Protein AF-A0A8C6HWU0-F1 (afdb_monomer_lite)

pLDDT: mean 70.57, std 19.72, range [29.59, 90.75]

Structure (mmCIF, N/CA/C/O backbone):
data_AF-A0A8C6HWU0-F1
#
_entry.id   AF-A0A8C6HWU0-F1
#
loop_
_atom_site.group_PDB
_atom_site.id
_atom_site.type_symbol
_atom_site.label_atom_id
_atom_site.label_alt_id
_atom_site.label_comp_id
_atom_site.label_asym_id
_atom_site.label_entity_id
_atom_site.label_seq_id
_atom_site.pdbx_PDB_ins_code
_atom_site.Cartn_x
_atom_site.Cartn_y
_atom_site.Cartn_z
_atom_site.occupancy
_atom_site.B_iso_or_equiv
_atom_site.auth_seq_id
_atom_site.auth_comp_id
_atom_site.auth_asym_id
_atom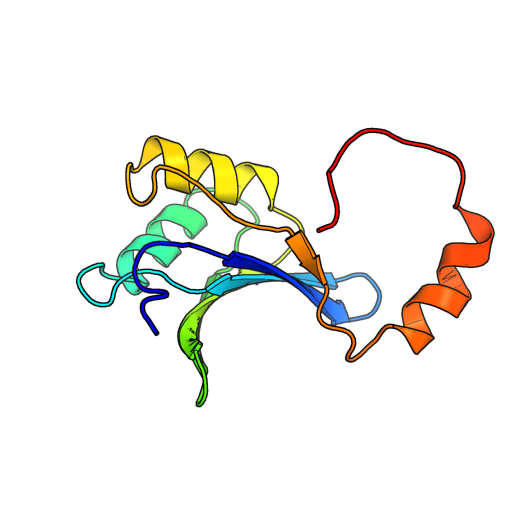_site.auth_atom_id
_atom_site.pdbx_PDB_model_num
ATOM 1 N N . GLN A 1 1 ? -7.727 -16.019 14.862 1.00 33.22 1 GLN A N 1
ATOM 2 C CA . GLN A 1 1 ? -7.131 -14.915 15.645 1.00 33.22 1 GLN A CA 1
ATOM 3 C C . GLN A 1 1 ? -7.256 -13.669 14.789 1.00 33.22 1 GLN A C 1
ATOM 5 O O . GLN A 1 1 ? -6.703 -13.653 13.700 1.00 33.22 1 GLN A O 1
ATOM 10 N N . GLY A 1 2 ? -8.126 -12.745 15.207 1.00 42.03 2 GLY A N 1
ATOM 11 C CA . GLY A 1 2 ? -8.647 -11.647 14.391 1.00 42.03 2 GLY A CA 1
ATOM 12 C C . GLY A 1 2 ? -7.586 -10.612 14.040 1.00 42.03 2 GLY A C 1
ATOM 13 O O . GLY A 1 2 ? -7.192 -9.807 14.874 1.00 42.03 2 GLY A O 1
ATOM 14 N N . THR A 1 3 ? -7.142 -10.653 12.790 1.00 47.81 3 THR A N 1
ATOM 15 C CA . THR A 1 3 ? -6.226 -9.692 12.164 1.00 47.81 3 THR A CA 1
ATOM 16 C C . THR A 1 3 ? -6.951 -8.914 11.064 1.00 47.81 3 THR A C 1
ATOM 18 O O . THR A 1 3 ? -6.375 -8.672 10.008 1.00 47.81 3 THR A O 1
ATOM 21 N N . GLU A 1 4 ? -8.244 -8.627 11.238 1.00 54.00 4 GLU A N 1
ATOM 22 C CA . GLU A 1 4 ? -9.101 -8.172 10.129 1.00 54.00 4 GLU A CA 1
ATOM 23 C C . GLU A 1 4 ? -9.088 -6.651 9.905 1.00 54.00 4 GLU A C 1
ATOM 25 O O . GLU A 1 4 ? -9.493 -6.206 8.837 1.00 54.00 4 GLU A O 1
ATOM 30 N N . ASP A 1 5 ? -8.514 -5.864 10.825 1.00 62.16 5 ASP A N 1
ATOM 31 C CA . ASP A 1 5 ? -8.602 -4.392 10.761 1.00 62.16 5 ASP A CA 1
ATOM 32 C C . ASP A 1 5 ? -7.267 -3.663 10.530 1.00 62.16 5 ASP A C 1
ATOM 34 O O . ASP A 1 5 ? -7.230 -2.433 10.408 1.00 62.16 5 ASP A O 1
ATOM 38 N N . TYR A 1 6 ? -6.149 -4.391 10.459 1.00 76.00 6 TYR A N 1
ATOM 39 C CA . TYR A 1 6 ? -4.826 -3.778 10.339 1.00 76.00 6 TYR A CA 1
ATOM 40 C C . TYR A 1 6 ? -4.273 -3.873 8.923 1.00 76.00 6 TYR A C 1
ATOM 42 O O . TYR A 1 6 ? -4.042 -4.955 8.383 1.00 76.00 6 TYR A O 1
ATOM 50 N N . ILE A 1 7 ? -3.984 -2.703 8.348 1.00 84.25 7 ILE A N 1
ATOM 51 C CA . ILE A 1 7 ? -3.279 -2.608 7.074 1.00 84.25 7 ILE A CA 1
ATOM 52 C C . ILE A 1 7 ? -1.779 -2.577 7.346 1.00 84.25 7 ILE A C 1
ATOM 54 O O . ILE A 1 7 ? -1.273 -1.704 8.059 1.00 84.25 7 ILE A O 1
ATOM 58 N N . HIS A 1 8 ? -1.068 -3.510 6.724 1.00 84.56 8 HIS A N 1
ATOM 59 C CA . HIS A 1 8 ? 0.385 -3.582 6.757 1.00 84.56 8 HIS A CA 1
ATOM 60 C C . HIS A 1 8 ? 0.973 -3.027 5.462 1.00 84.56 8 HIS A C 1
ATOM 62 O O . HIS A 1 8 ? 0.595 -3.452 4.367 1.00 84.56 8 HIS A O 1
ATOM 68 N N . ILE A 1 9 ? 1.936 -2.111 5.583 1.00 86.56 9 ILE A N 1
ATOM 69 C CA . ILE A 1 9 ? 2.710 -1.606 4.446 1.00 86.56 9 ILE A CA 1
ATOM 70 C C . ILE A 1 9 ? 4.080 -2.278 4.484 1.00 86.56 9 ILE A C 1
ATOM 72 O O . ILE A 1 9 ? 4.940 -1.929 5.284 1.00 86.56 9 ILE A O 1
ATOM 76 N N . ARG A 1 10 ? 4.307 -3.244 3.599 1.00 84.94 10 ARG A N 1
ATOM 77 C CA . ARG A 1 10 ? 5.610 -3.901 3.470 1.00 84.94 10 ARG A CA 1
ATOM 78 C C . ARG A 1 10 ? 6.445 -3.234 2.398 1.00 84.94 10 ARG A C 1
ATOM 80 O O . ARG A 1 10 ? 5.924 -2.889 1.336 1.00 84.94 10 ARG A O 1
ATOM 87 N N . ILE A 1 11 ? 7.736 -3.110 2.659 1.00 86.12 11 ILE A N 1
ATOM 88 C CA . ILE A 1 11 ? 8.715 -2.629 1.689 1.00 86.12 11 ILE A CA 1
ATOM 89 C C . ILE A 1 11 ? 9.528 -3.842 1.231 1.00 86.12 11 ILE A C 1
ATOM 91 O O . ILE A 1 11 ? 9.902 -4.709 2.018 1.00 86.12 11 ILE A O 1
ATOM 95 N N . GLN A 1 12 ? 9.708 -3.969 -0.077 1.00 83.94 12 GLN A N 1
ATOM 96 C CA . GLN A 1 12 ? 10.419 -5.076 -0.704 1.00 83.94 12 GLN A CA 1
ATOM 97 C C . GLN A 1 12 ? 11.377 -4.523 -1.746 1.00 83.94 12 GLN A C 1
ATOM 99 O O . GLN A 1 12 ? 11.016 -3.657 -2.533 1.00 83.94 12 GLN A O 1
ATOM 104 N N . GLN A 1 13 ? 12.595 -5.041 -1.811 1.00 82.69 13 GLN A N 1
ATOM 105 C CA . GLN A 1 13 ? 13.516 -4.699 -2.891 1.00 82.69 13 GLN A CA 1
ATOM 106 C C . GLN A 1 13 ? 13.223 -5.600 -4.097 1.00 82.69 13 GLN A C 1
ATOM 108 O O . GLN A 1 13 ? 13.311 -6.823 -3.983 1.00 82.69 13 GLN A O 1
ATOM 113 N N . ARG A 1 14 ? 12.842 -5.003 -5.232 1.00 82.62 14 ARG A N 1
ATOM 114 C CA . ARG A 1 14 ? 12.576 -5.710 -6.495 1.00 82.62 14 ARG A CA 1
ATOM 115 C C . ARG A 1 14 ? 13.872 -6.066 -7.201 1.00 82.62 14 ARG A C 1
ATOM 117 O O . ARG A 1 14 ? 14.082 -7.220 -7.536 1.00 82.62 14 ARG A O 1
ATOM 124 N N . ASP A 1 15 ? 14.712 -5.049 -7.370 1.00 82.00 15 ASP A N 1
ATOM 125 C CA . ASP A 1 15 ? 16.028 -5.080 -8.003 1.00 82.00 15 ASP A CA 1
ATOM 126 C C . ASP A 1 15 ? 16.924 -4.095 -7.240 1.00 82.00 15 ASP A C 1
ATOM 128 O O . ASP A 1 15 ? 16.403 -3.221 -6.552 1.00 82.00 15 ASP A O 1
ATOM 132 N N . GLY A 1 16 ? 18.253 -4.167 -7.364 1.00 79.19 16 GLY A N 1
ATOM 133 C CA . GLY A 1 16 ? 19.190 -3.435 -6.489 1.00 79.19 16 GLY A CA 1
ATOM 134 C C . GLY A 1 16 ? 18.816 -1.978 -6.143 1.00 79.19 16 GLY A C 1
ATOM 135 O O . GLY A 1 16 ? 18.931 -1.580 -4.988 1.00 79.19 16 GLY A O 1
ATOM 136 N N . ARG A 1 17 ? 18.299 -1.186 -7.096 1.00 79.94 17 ARG A N 1
ATOM 137 C CA . ARG A 1 17 ? 17.809 0.191 -6.846 1.00 79.94 17 ARG A CA 1
ATOM 138 C C . ARG A 1 17 ? 16.284 0.350 -6.857 1.00 79.94 17 ARG A C 1
ATOM 140 O O . ARG A 1 17 ? 15.794 1.435 -6.558 1.00 79.94 17 ARG A O 1
ATOM 147 N N . GLN A 1 18 ? 15.536 -0.675 -7.258 1.00 83.62 18 GLN A N 1
ATOM 148 C CA . GLN A 1 18 ? 14.082 -0.615 -7.378 1.00 83.62 18 GLN A CA 1
ATOM 149 C C . GLN A 1 18 ? 13.411 -1.246 -6.162 1.00 83.62 18 GLN A C 1
ATOM 151 O O . GLN A 1 18 ? 13.660 -2.399 -5.819 1.00 83.62 18 GLN A O 1
ATOM 156 N N . THR A 1 19 ? 12.482 -0.508 -5.570 1.00 85.50 19 THR A N 1
ATOM 157 C CA . THR A 1 19 ? 11.687 -0.951 -4.423 1.00 85.50 19 THR A CA 1
ATOM 158 C C . THR A 1 19 ? 10.239 -1.165 -4.854 1.00 85.50 19 THR A C 1
ATOM 160 O O . THR A 1 19 ? 9.729 -0.472 -5.735 1.00 85.50 19 THR A O 1
ATOM 163 N N . LEU A 1 20 ? 9.575 -2.132 -4.240 1.00 87.88 20 LEU A N 1
ATOM 164 C CA . LEU A 1 20 ? 8.148 -2.383 -4.305 1.00 87.88 20 LEU A CA 1
ATOM 165 C C . LEU A 1 20 ? 7.559 -2.183 -2.916 1.00 87.88 20 LEU A C 1
ATOM 167 O O . LEU A 1 20 ? 8.128 -2.611 -1.916 1.00 87.88 20 LEU A O 1
ATOM 171 N N . ILE A 1 21 ? 6.390 -1.569 -2.866 1.00 88.69 21 ILE A N 1
ATOM 172 C CA . ILE A 1 21 ? 5.583 -1.503 -1.656 1.00 88.69 21 ILE A CA 1
ATOM 173 C C . ILE A 1 21 ? 4.399 -2.435 -1.830 1.00 88.69 21 ILE A C 1
ATOM 175 O O . ILE A 1 21 ? 3.699 -2.354 -2.834 1.00 88.69 21 ILE A O 1
ATOM 179 N N . ALA A 1 22 ? 4.160 -3.292 -0.847 1.00 88.19 22 ALA A N 1
ATOM 180 C CA . ALA A 1 22 ? 3.020 -4.190 -0.802 1.00 88.19 22 ALA A CA 1
ATOM 181 C C . ALA A 1 22 ? 2.093 -3.792 0.351 1.00 88.19 22 ALA A C 1
ATOM 183 O O . ALA A 1 22 ? 2.490 -3.818 1.514 1.00 88.19 22 ALA A O 1
ATOM 184 N N . VAL A 1 23 ? 0.854 -3.438 0.022 1.00 88.75 23 VAL A N 1
ATOM 185 C CA . VAL A 1 23 ? -0.204 -3.130 0.986 1.00 88.75 23 VAL A CA 1
ATOM 186 C C . VAL A 1 23 ? -1.031 -4.390 1.209 1.00 88.75 23 VAL A C 1
ATOM 188 O O . VAL A 1 23 ? -1.684 -4.882 0.284 1.00 88.75 23 VAL A O 1
ATOM 191 N N . GLN A 1 24 ? -0.969 -4.915 2.428 1.00 87.81 24 GLN A N 1
ATOM 192 C CA . GLN A 1 24 ? -1.645 -6.135 2.869 1.00 87.81 24 GLN A CA 1
ATOM 193 C C . GLN A 1 24 ? -2.719 -5.801 3.905 1.00 87.81 24 GLN A C 1
ATOM 195 O O . GLN A 1 24 ? -2.596 -4.804 4.612 1.00 87.81 24 GLN A O 1
ATOM 200 N N . GLY A 1 25 ? -3.741 -6.650 4.023 1.00 83.69 25 GLY A N 1
ATOM 201 C CA . GLY A 1 25 ? -4.805 -6.465 5.020 1.00 83.69 25 GLY A CA 1
ATOM 202 C C . GLY A 1 25 ? -5.875 -5.449 4.613 1.00 83.69 25 GLY A C 1
ATOM 203 O O . GLY A 1 25 ? -6.565 -4.908 5.465 1.00 83.69 25 GLY A O 1
ATOM 204 N N . VAL A 1 26 ? -6.020 -5.163 3.314 1.00 85.75 26 VAL A N 1
ATOM 205 C CA . VAL A 1 26 ? -7.179 -4.405 2.818 1.00 85.75 26 VAL A CA 1
ATOM 206 C C . VAL A 1 26 ? -8.386 -5.338 2.819 1.00 85.75 26 VAL A C 1
ATOM 208 O O . VAL A 1 26 ? -8.327 -6.386 2.175 1.00 85.75 26 VAL A O 1
ATOM 211 N N . ALA A 1 27 ? -9.462 -4.954 3.511 1.00 83.81 27 ALA A N 1
ATOM 212 C CA . ALA A 1 27 ? -10.668 -5.771 3.605 1.00 83.81 27 ALA A CA 1
ATOM 213 C C . ALA A 1 27 ? -11.245 -6.109 2.219 1.00 83.81 27 ALA A C 1
ATOM 215 O O . ALA A 1 27 ? -11.227 -5.288 1.297 1.00 83.81 27 ALA A O 1
ATOM 216 N N . ASP A 1 28 ? -11.782 -7.322 2.084 1.00 82.50 28 ASP A N 1
ATOM 217 C CA . ASP A 1 28 ? -12.294 -7.849 0.812 1.00 82.50 28 ASP A CA 1
ATOM 218 C C . ASP A 1 28 ? -13.545 -7.105 0.306 1.00 82.50 28 ASP A C 1
ATOM 220 O O . ASP A 1 28 ? -13.868 -7.179 -0.876 1.00 82.50 28 ASP A O 1
ATOM 224 N N . SER A 1 29 ? -14.205 -6.322 1.167 1.00 85.00 29 SER A N 1
ATOM 225 C CA . SER A 1 29 ? -15.295 -5.412 0.793 1.00 85.00 29 SER A CA 1
ATOM 226 C C . SER A 1 29 ? -14.840 -4.229 -0.071 1.00 85.00 29 SER A C 1
ATOM 228 O O . SER A 1 29 ? -15.664 -3.621 -0.756 1.00 85.00 29 SER A O 1
ATOM 230 N N . TYR A 1 30 ? -13.545 -3.889 -0.064 1.00 84.44 30 TYR A N 1
ATOM 231 C CA . TYR A 1 30 ? -13.002 -2.799 -0.868 1.00 84.44 30 TYR A CA 1
ATOM 232 C C . TYR A 1 30 ? -12.515 -3.273 -2.240 1.00 84.44 30 TYR A C 1
ATOM 234 O O . TYR A 1 30 ? -11.736 -4.216 -2.377 1.00 84.44 30 TYR A O 1
ATOM 242 N N . ASP A 1 31 ? -12.869 -2.506 -3.272 1.00 86.94 31 ASP A N 1
ATOM 243 C CA . ASP A 1 31 ? -12.387 -2.716 -4.636 1.00 86.94 31 ASP A CA 1
ATOM 244 C C . ASP A 1 31 ? -10.898 -2.352 -4.777 1.00 86.94 31 ASP A C 1
ATOM 246 O O . ASP A 1 31 ? -10.524 -1.226 -5.139 1.00 86.94 31 ASP A O 1
ATOM 250 N N . LYS A 1 32 ? -10.020 -3.340 -4.595 1.00 86.06 32 LYS A N 1
ATOM 251 C CA . LYS A 1 32 ? -8.559 -3.183 -4.721 1.00 86.06 32 LYS A CA 1
ATOM 252 C C . LYS A 1 32 ? -8.136 -2.664 -6.109 1.00 86.06 32 LYS A C 1
ATOM 254 O O . LYS A 1 32 ? -7.180 -1.900 -6.245 1.00 86.06 32 LYS A O 1
ATOM 259 N N . LYS A 1 33 ? -8.907 -2.964 -7.163 1.00 86.62 33 LYS A N 1
ATOM 260 C CA . LYS A 1 33 ? -8.697 -2.403 -8.516 1.00 86.62 33 LYS A CA 1
ATOM 261 C C . LYS A 1 33 ? -8.943 -0.889 -8.578 1.00 86.62 33 LYS A C 1
ATOM 263 O O . LYS A 1 33 ? -8.222 -0.186 -9.290 1.00 86.62 33 LYS A O 1
ATOM 268 N N . LYS A 1 34 ? -9.946 -0.373 -7.856 1.00 87.38 34 LYS A N 1
ATOM 269 C CA . LYS A 1 34 ? -10.207 1.075 -7.758 1.00 87.38 34 LYS A CA 1
ATOM 270 C C . LYS A 1 34 ? -9.114 1.760 -6.939 1.00 87.38 34 LYS A C 1
ATOM 272 O O . LYS A 1 34 ? -8.663 2.833 -7.334 1.00 87.38 34 LYS A O 1
ATOM 277 N N . LEU A 1 35 ? -8.619 1.093 -5.895 1.00 86.88 35 LEU A N 1
ATOM 278 C CA . LEU A 1 35 ? -7.479 1.546 -5.096 1.00 86.88 35 LEU A CA 1
ATOM 279 C C . LEU A 1 35 ? -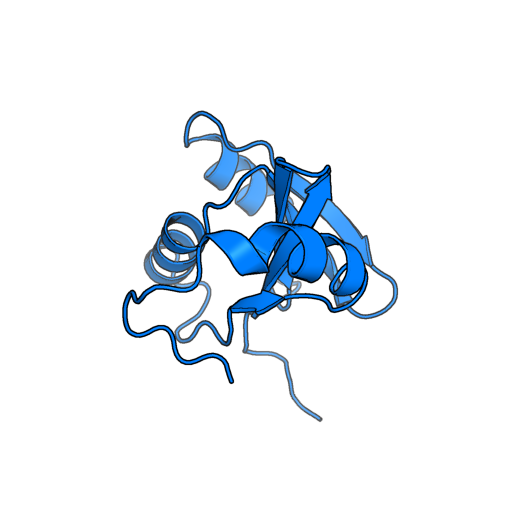6.228 1.763 -5.968 1.00 86.88 35 LEU A C 1
ATOM 281 O O . LEU A 1 35 ? -5.652 2.848 -5.982 1.00 86.88 35 LEU A O 1
ATOM 285 N N . VAL A 1 36 ? -5.864 0.775 -6.794 1.00 87.44 36 VAL A N 1
ATOM 286 C CA . VAL A 1 36 ? -4.737 0.890 -7.739 1.00 87.44 36 VAL A CA 1
ATOM 287 C C . VAL A 1 36 ? -4.942 2.027 -8.741 1.00 87.44 36 VAL A C 1
ATOM 289 O O . VAL A 1 36 ? -4.001 2.762 -9.039 1.00 87.44 36 VAL A O 1
ATOM 292 N N . LYS A 1 37 ? -6.164 2.212 -9.258 1.00 86.94 37 LYS A N 1
ATOM 293 C CA . LYS A 1 37 ? -6.476 3.343 -10.148 1.00 86.94 37 LYS A CA 1
ATOM 294 C C . LYS A 1 37 ? -6.309 4.690 -9.444 1.00 86.94 37 LYS A C 1
ATOM 296 O O . LYS A 1 37 ? -5.811 5.624 -10.066 1.00 86.94 37 LYS A O 1
ATOM 301 N N . ALA A 1 38 ? -6.689 4.789 -8.171 1.00 85.75 38 ALA A N 1
ATOM 302 C CA . ALA A 1 38 ? -6.490 5.996 -7.378 1.00 85.75 38 ALA A CA 1
ATOM 303 C C . ALA A 1 38 ? -4.996 6.284 -7.158 1.00 85.75 38 ALA A C 1
ATOM 305 O O . ALA A 1 38 ? -4.566 7.420 -7.344 1.00 85.75 38 ALA A O 1
ATOM 306 N N . PHE A 1 39 ? -4.184 5.256 -6.893 1.00 81.75 39 PHE A N 1
ATOM 307 C CA . PHE A 1 39 ? -2.730 5.410 -6.790 1.00 81.75 39 PHE A CA 1
ATOM 308 C C . PHE A 1 39 ? -2.067 5.818 -8.112 1.00 81.75 39 PHE A C 1
ATOM 310 O O . PHE A 1 39 ? -1.155 6.641 -8.100 1.00 81.75 39 PHE A O 1
ATOM 317 N N . ARG A 1 40 ? -2.564 5.327 -9.257 1.00 77.25 40 ARG A N 1
ATOM 318 C CA . ARG A 1 40 ? -2.074 5.721 -10.593 1.00 77.25 40 ARG A CA 1
ATOM 319 C C . ARG A 1 40 ? -2.325 7.193 -10.941 1.00 77.25 40 ARG A C 1
ATOM 321 O O . ARG A 1 40 ? -1.718 7.677 -11.891 1.00 77.25 40 ARG A O 1
ATOM 328 N N . LYS A 1 41 ? -3.188 7.911 -10.206 1.00 76.31 41 LYS A N 1
ATOM 329 C CA . LYS A 1 41 ? -3.372 9.363 -10.398 1.00 76.31 41 LYS A CA 1
ATOM 330 C C . LYS A 1 41 ? -2.135 10.168 -9.988 1.00 76.31 41 LYS A C 1
ATOM 332 O O . LYS A 1 41 ? -1.960 11.276 -10.482 1.00 76.31 41 LYS A O 1
ATOM 337 N N . LYS A 1 42 ? -1.274 9.631 -9.113 1.00 70.00 42 LYS A N 1
ATOM 338 C CA . LYS A 1 42 ? 0.020 10.247 -8.799 1.00 70.00 42 LYS A CA 1
ATOM 339 C C . LYS A 1 42 ? 1.052 9.807 -9.854 1.00 70.00 42 LYS A C 1
ATOM 341 O O . LYS A 1 42 ? 1.192 8.601 -10.084 1.00 70.00 42 LYS A O 1
ATOM 346 N N . PRO A 1 43 ? 1.771 10.739 -10.512 1.00 53.88 43 PRO A N 1
ATOM 347 C CA . PRO A 1 43 ? 2.788 10.378 -11.497 1.00 53.88 43 PRO A CA 1
ATOM 348 C C . PRO A 1 43 ? 3.879 9.508 -10.849 1.00 53.88 43 PRO A C 1
ATOM 350 O O . PRO A 1 43 ? 4.185 9.664 -9.669 1.00 53.88 43 PRO A O 1
ATOM 353 N N . ALA A 1 44 ? 4.439 8.572 -11.624 1.00 61.44 44 ALA A N 1
ATOM 354 C CA . ALA A 1 44 ? 5.435 7.569 -11.210 1.00 61.44 44 ALA A CA 1
ATOM 355 C C . ALA A 1 44 ? 4.944 6.399 -10.325 1.00 61.44 44 ALA A C 1
ATOM 357 O O . ALA A 1 44 ? 5.760 5.593 -9.883 1.00 61.44 44 ALA A O 1
ATOM 358 N N . CYS A 1 45 ? 3.634 6.235 -10.114 1.00 71.81 45 CYS A N 1
ATOM 359 C CA . CYS A 1 45 ? 3.085 5.102 -9.360 1.00 71.81 45 CYS A CA 1
ATOM 360 C C . CYS A 1 45 ? 2.434 4.066 -10.292 1.00 71.81 45 CYS A C 1
ATOM 362 O O . CYS A 1 45 ? 1.256 4.165 -10.637 1.00 71.81 45 CYS A O 1
ATOM 364 N N . ASN A 1 46 ? 3.188 3.033 -10.678 1.00 82.81 46 ASN A N 1
ATOM 365 C CA . ASN A 1 46 ? 2.615 1.846 -11.315 1.00 82.81 46 ASN A CA 1
ATOM 366 C C . ASN A 1 46 ? 2.201 0.841 -10.241 1.00 82.81 46 ASN A C 1
ATOM 368 O O . ASN A 1 46 ? 3.035 0.410 -9.445 1.00 82.81 46 ASN A O 1
ATOM 372 N N . GLY A 1 47 ? 0.922 0.464 -10.237 1.00 87.25 47 GLY A N 1
ATOM 373 C CA . GLY A 1 47 ? 0.365 -0.487 -9.281 1.00 87.25 47 GLY A CA 1
ATOM 374 C C . GLY A 1 47 ? -0.244 -1.722 -9.931 1.00 87.25 47 GLY A C 1
ATOM 375 O O . GLY A 1 47 ? -0.777 -1.644 -11.041 1.00 87.25 47 GLY A O 1
ATOM 376 N N . ARG A 1 48 ? -0.183 -2.859 -9.235 1.00 89.94 48 ARG A N 1
ATOM 377 C CA . ARG A 1 48 ? -0.840 -4.120 -9.610 1.00 89.94 48 ARG A CA 1
ATOM 378 C C . ARG A 1 48 ? -1.486 -4.760 -8.385 1.00 89.94 48 ARG A C 1
ATOM 380 O O . ARG A 1 48 ? -0.967 -4.645 -7.282 1.00 89.94 48 ARG A O 1
ATOM 387 N N . VAL A 1 49 ? -2.606 -5.443 -8.597 1.00 90.31 49 VAL A N 1
ATOM 388 C CA . VAL A 1 49 ? -3.182 -6.353 -7.600 1.00 90.31 49 VAL A CA 1
ATOM 389 C C . VAL A 1 49 ? -2.626 -7.741 -7.895 1.00 90.31 49 VAL A C 1
ATOM 391 O O . VAL A 1 49 ? -2.638 -8.162 -9.053 1.00 90.31 49 VAL A O 1
ATOM 394 N N . ILE A 1 50 ? -2.093 -8.408 -6.878 1.00 89.12 50 ILE A N 1
ATOM 395 C CA . ILE A 1 50 ? -1.534 -9.757 -6.973 1.00 89.12 50 ILE A CA 1
ATOM 396 C C . ILE A 1 50 ? -2.219 -10.618 -5.926 1.00 89.12 50 ILE A C 1
ATOM 398 O O . ILE A 1 50 ? -2.372 -10.184 -4.788 1.00 89.12 50 ILE A O 1
ATOM 402 N N . ASP A 1 51 ? -2.598 -11.830 -6.305 1.00 88.44 51 ASP A N 1
ATOM 403 C CA . ASP A 1 51 ? -3.095 -12.813 -5.356 1.00 88.44 51 ASP A CA 1
ATOM 404 C C . ASP A 1 51 ? -1.925 -13.582 -4.730 1.00 88.44 51 ASP A C 1
ATOM 406 O O . ASP A 1 51 ? -1.039 -14.087 -5.426 1.00 88.44 51 ASP A O 1
ATOM 410 N N . HIS A 1 52 ? -1.884 -13.615 -3.404 1.00 81.38 52 HIS A N 1
ATOM 411 C CA . HIS A 1 52 ? -0.846 -14.256 -2.617 1.00 81.38 52 HIS A CA 1
ATOM 412 C C . HIS A 1 52 ? -1.469 -15.367 -1.763 1.00 81.38 52 HIS A C 1
ATOM 414 O O . HIS A 1 52 ? -2.373 -15.091 -0.978 1.00 81.38 52 HIS A O 1
ATOM 420 N N . PRO A 1 53 ? -0.926 -16.598 -1.761 1.00 80.69 53 PRO A N 1
ATOM 421 C CA . PRO A 1 53 ? -1.566 -17.751 -1.114 1.00 80.69 53 PRO A CA 1
ATOM 422 C C . PRO A 1 53 ? -1.829 -17.562 0.390 1.00 80.69 53 PRO A C 1
ATOM 424 O O . PRO A 1 53 ? -2.792 -18.093 0.928 1.00 80.69 53 PRO A O 1
ATOM 427 N N . LYS A 1 54 ? -0.983 -16.781 1.076 1.00 80.31 54 LYS A N 1
ATOM 428 C CA . LYS A 1 54 ? -1.123 -16.472 2.513 1.00 80.31 54 LYS A CA 1
ATOM 429 C C . LYS A 1 54 ? -1.919 -15.197 2.821 1.00 80.31 54 LYS A C 1
ATOM 431 O O . LYS A 1 54 ? -2.549 -15.117 3.866 1.00 80.31 54 LYS A O 1
ATOM 436 N N . TYR A 1 55 ? -1.831 -14.186 1.958 1.00 74.25 55 TYR A N 1
ATOM 437 C CA . TYR A 1 55 ? -2.313 -12.826 2.248 1.00 74.25 55 TYR A CA 1
ATOM 438 C C . TYR A 1 55 ? -3.468 -12.407 1.327 1.00 74.25 55 TYR A C 1
ATOM 440 O O . TYR A 1 55 ? -3.901 -11.260 1.392 1.00 74.25 55 TYR A O 1
ATOM 448 N N . ARG A 1 56 ? -3.946 -13.339 0.488 1.00 83.50 56 ARG A N 1
ATOM 449 C CA . ARG A 1 56 ? -4.928 -13.136 -0.580 1.00 83.50 56 ARG A CA 1
ATOM 450 C C . ARG A 1 56 ? -4.509 -11.992 -1.497 1.00 83.50 56 ARG A C 1
ATOM 452 O O . ARG A 1 56 ? -3.332 -11.855 -1.826 1.00 83.50 56 ARG A O 1
ATOM 459 N N . GLU A 1 57 ? -5.452 -11.155 -1.901 1.00 87.19 57 GLU A N 1
ATOM 460 C CA . GLU A 1 57 ? -5.186 -10.039 -2.787 1.00 87.19 57 GLU A CA 1
ATOM 461 C C . GLU A 1 57 ? -4.404 -8.919 -2.087 1.00 87.19 57 GLU A C 1
ATOM 463 O O . GLU A 1 57 ? -4.894 -8.214 -1.201 1.00 87.19 57 GLU A O 1
ATOM 468 N N . VAL A 1 58 ? -3.188 -8.701 -2.569 1.00 88.75 58 VAL A N 1
ATOM 469 C CA . VAL A 1 58 ? -2.260 -7.670 -2.118 1.00 88.75 58 VAL A CA 1
ATOM 470 C C . VAL A 1 58 ? -2.108 -6.624 -3.215 1.00 88.75 58 VAL A C 1
ATOM 472 O O . VAL A 1 58 ? -1.962 -6.946 -4.397 1.00 88.75 58 VAL A O 1
ATOM 475 N N . THR A 1 59 ? -2.100 -5.349 -2.833 1.00 90.75 59 THR A N 1
ATOM 476 C CA . THR A 1 59 ? -1.807 -4.262 -3.776 1.00 90.75 59 THR A CA 1
ATOM 477 C C . THR A 1 59 ? -0.319 -3.945 -3.747 1.00 90.75 59 THR A C 1
ATOM 479 O O . THR A 1 59 ? 0.203 -3.536 -2.715 1.00 90.75 59 THR A O 1
ATOM 482 N N . GLN A 1 60 ? 0.364 -4.109 -4.876 1.00 89.56 60 GLN A N 1
ATOM 483 C CA . GLN A 1 60 ? 1.768 -3.748 -5.040 1.00 89.56 60 GLN A CA 1
ATOM 484 C C . GLN A 1 60 ? 1.922 -2.445 -5.822 1.00 89.56 60 GLN A C 1
ATOM 486 O O . GLN A 1 60 ? 1.255 -2.252 -6.838 1.00 89.56 60 GLN A O 1
ATOM 491 N N . LEU A 1 61 ? 2.832 -1.580 -5.379 1.00 90.44 61 LEU A N 1
ATOM 492 C CA . LEU A 1 61 ? 3.190 -0.307 -6.001 1.00 90.44 61 LEU A CA 1
ATOM 493 C C . LEU A 1 61 ? 4.702 -0.249 -6.249 1.00 90.44 61 LEU A C 1
ATOM 495 O O . LEU A 1 61 ? 5.484 -0.744 -5.441 1.00 90.44 61 LEU A O 1
ATOM 499 N N . GLN A 1 62 ? 5.114 0.362 -7.359 1.00 87.94 62 GLN A N 1
ATOM 500 C CA . GLN A 1 62 ? 6.525 0.611 -7.673 1.00 87.94 62 GLN A CA 1
ATOM 501 C C . GLN A 1 62 ? 7.054 1.870 -6.973 1.00 87.94 62 GLN A C 1
ATOM 503 O O . GLN A 1 62 ? 6.378 2.897 -6.929 1.00 87.94 62 GLN A O 1
ATOM 508 N N . GLY A 1 63 ? 8.297 1.789 -6.497 1.00 86.00 63 GLY A N 1
ATOM 509 C CA . GLY A 1 63 ? 9.009 2.858 -5.801 1.00 86.00 63 GLY A CA 1
ATOM 510 C C . GLY A 1 63 ? 8.721 2.911 -4.299 1.00 86.00 63 GLY A C 1
ATOM 511 O O . GLY A 1 63 ? 7.739 2.352 -3.810 1.00 86.00 63 GLY A O 1
ATOM 512 N N . ASP A 1 64 ? 9.579 3.616 -3.557 1.00 82.75 64 ASP A N 1
ATOM 513 C CA . ASP A 1 64 ? 9.306 3.930 -2.154 1.00 82.75 64 ASP A CA 1
ATOM 514 C C . ASP A 1 64 ? 8.362 5.137 -2.053 1.00 82.75 64 ASP A C 1
ATOM 516 O O . ASP A 1 64 ? 8.762 6.298 -2.118 1.00 82.75 64 ASP A O 1
ATOM 520 N N . GLN A 1 65 ? 7.078 4.833 -1.916 1.00 80.94 65 GLN A N 1
ATOM 521 C CA . GLN A 1 65 ? 5.975 5.776 -1.750 1.00 80.94 65 GLN A CA 1
ATOM 522 C C . GLN A 1 65 ? 5.300 5.636 -0.380 1.00 80.94 65 GLN A C 1
ATOM 524 O O . GLN A 1 65 ? 4.128 5.980 -0.217 1.00 80.94 65 GLN A O 1
ATOM 529 N N . ARG A 1 66 ? 6.018 5.134 0.629 1.00 85.31 66 ARG A N 1
ATOM 530 C CA . ARG A 1 66 ? 5.432 4.698 1.906 1.00 85.31 66 ARG A CA 1
ATOM 531 C C . ARG A 1 66 ? 4.632 5.790 2.627 1.00 85.31 66 ARG A C 1
ATOM 533 O O . ARG A 1 66 ? 3.554 5.533 3.157 1.00 85.31 66 ARG A O 1
ATOM 540 N N . LYS A 1 67 ? 5.105 7.038 2.544 1.00 84.12 67 LYS A N 1
ATOM 541 C CA . LYS A 1 67 ? 4.414 8.226 3.075 1.00 84.12 67 LYS A CA 1
ATOM 542 C C . LYS A 1 67 ? 3.133 8.541 2.302 1.00 84.12 67 LYS A C 1
ATOM 544 O O . LYS A 1 67 ? 2.098 8.792 2.905 1.00 84.12 67 LYS A O 1
ATOM 549 N N . SER A 1 68 ? 3.208 8.490 0.973 1.00 84.69 68 SER A N 1
ATOM 550 C CA . SER A 1 68 ? 2.088 8.774 0.071 1.00 84.69 68 SER A CA 1
ATOM 551 C C . SER A 1 68 ? 0.962 7.751 0.230 1.00 84.69 68 SER A C 1
ATOM 553 O O . SER A 1 68 ? -0.208 8.125 0.245 1.00 84.69 68 SER A O 1
ATOM 555 N N . VAL A 1 69 ? 1.318 6.473 0.397 1.00 85.31 69 VAL A N 1
ATOM 556 C CA . VAL A 1 69 ? 0.367 5.381 0.638 1.00 85.31 69 VAL A CA 1
ATOM 557 C C . VAL A 1 69 ? -0.283 5.517 2.009 1.00 85.31 69 VAL A C 1
ATOM 559 O O . VAL A 1 69 ? -1.503 5.446 2.100 1.00 85.31 69 VAL A O 1
ATOM 562 N N . CYS A 1 70 ? 0.506 5.765 3.059 1.00 85.25 70 CYS A N 1
ATOM 563 C CA . CYS A 1 70 ? -0.021 5.961 4.408 1.00 85.25 70 CYS A CA 1
ATOM 564 C C . CYS A 1 70 ? -1.013 7.135 4.458 1.00 85.25 70 CYS A C 1
ATOM 566 O O . CYS A 1 70 ? -2.140 6.971 4.914 1.00 85.25 70 CYS A O 1
ATOM 568 N N . GLN A 1 71 ? -0.635 8.286 3.891 1.00 84.69 71 GLN A N 1
ATOM 569 C CA . GLN A 1 71 ? -1.512 9.455 3.822 1.00 84.69 71 GLN A CA 1
ATOM 570 C C . GLN A 1 71 ? -2.804 9.160 3.052 1.00 84.69 71 GLN A C 1
ATOM 572 O O . GLN A 1 71 ? -3.880 9.507 3.523 1.00 84.69 71 GLN A O 1
ATOM 577 N N . PHE A 1 72 ? -2.712 8.480 1.906 1.00 86.12 72 PHE A N 1
ATOM 578 C CA . PHE A 1 72 ? -3.887 8.125 1.112 1.00 86.12 72 PHE A CA 1
ATOM 579 C C . PHE A 1 72 ? -4.841 7.185 1.860 1.00 86.12 72 PHE A C 1
ATOM 581 O O . PHE A 1 72 ? -6.051 7.362 1.782 1.00 86.12 72 PHE A O 1
ATOM 588 N N . LEU A 1 73 ? -4.319 6.195 2.589 1.00 84.69 73 LEU A N 1
ATOM 589 C CA . LEU A 1 73 ? -5.145 5.255 3.355 1.00 84.69 73 LEU A CA 1
ATOM 590 C C . LEU A 1 73 ? -5.890 5.939 4.509 1.00 84.69 73 LEU A C 1
ATOM 592 O O . LEU A 1 73 ? -7.040 5.586 4.775 1.00 84.69 73 LEU A O 1
ATOM 596 N N . LEU A 1 74 ? -5.249 6.920 5.153 1.00 83.38 74 LEU A N 1
ATOM 597 C CA . LEU A 1 74 ? -5.861 7.744 6.196 1.00 83.38 74 LEU A CA 1
ATOM 598 C C . LEU A 1 74 ? -6.915 8.696 5.612 1.00 83.38 74 LEU A C 1
ATOM 600 O O . LEU A 1 74 ? -8.020 8.783 6.136 1.00 83.38 74 LEU A O 1
ATOM 604 N N . GLU A 1 75 ? -6.605 9.368 4.502 1.00 85.12 75 GLU A N 1
ATOM 605 C CA . GLU A 1 75 ? -7.512 10.314 3.836 1.00 85.12 75 GLU A CA 1
ATOM 606 C C . GLU A 1 75 ? -8.746 9.615 3.249 1.00 85.12 75 GLU A C 1
ATOM 608 O O . GLU A 1 75 ? -9.871 10.082 3.406 1.00 85.12 75 GLU A O 1
ATOM 613 N N . ALA A 1 76 ? -8.557 8.439 2.648 1.00 81.31 76 ALA A N 1
ATOM 614 C CA . ALA A 1 76 ? -9.645 7.611 2.139 1.00 81.31 76 ALA A CA 1
ATOM 615 C C . ALA A 1 76 ? -10.461 6.923 3.253 1.00 81.31 76 ALA A C 1
ATOM 617 O O . ALA A 1 76 ? -11.405 6.200 2.942 1.00 81.31 76 ALA A O 1
ATOM 618 N N . SER A 1 77 ? -10.108 7.125 4.533 1.00 80.44 77 SER A N 1
ATOM 619 C CA . SER A 1 77 ? -10.765 6.525 5.706 1.00 80.44 77 SER A CA 1
ATOM 620 C C . SER A 1 77 ? -10.867 4.993 5.651 1.00 80.44 77 SER A C 1
ATOM 622 O O . SER A 1 77 ? -11.768 4.403 6.242 1.00 80.44 77 SER A O 1
ATOM 624 N N . ILE A 1 78 ? -9.934 4.339 4.948 1.00 79.88 78 ILE A N 1
ATOM 625 C CA . ILE A 1 78 ? -9.921 2.876 4.779 1.00 79.88 78 ILE A CA 1
ATOM 626 C C . ILE A 1 78 ? -9.427 2.204 6.065 1.00 79.88 78 ILE A C 1
ATOM 628 O O . ILE A 1 78 ? -9.893 1.128 6.425 1.00 79.88 78 ILE A O 1
ATOM 632 N N . THR A 1 79 ? -8.499 2.846 6.779 1.00 75.38 79 THR A N 1
ATOM 633 C CA . THR A 1 79 ? -8.052 2.409 8.104 1.00 75.38 79 THR A CA 1
ATOM 634 C C . THR A 1 79 ? -7.789 3.603 9.013 1.00 75.38 79 THR A C 1
ATOM 636 O O . THR A 1 79 ? -7.393 4.676 8.557 1.00 75.38 79 THR A O 1
ATOM 639 N N . LYS A 1 80 ? -7.983 3.397 10.318 1.00 68.12 80 LYS A N 1
ATOM 640 C CA . LYS A 1 80 ? -7.613 4.358 11.365 1.00 68.12 80 LYS A CA 1
ATOM 641 C C . LYS A 1 80 ? -6.154 4.203 11.800 1.00 68.12 80 LYS A C 1
ATOM 643 O O . LYS A 1 80 ? -5.605 5.108 12.423 1.00 68.12 80 LYS A O 1
ATOM 648 N N . THR A 1 81 ? -5.518 3.063 11.512 1.00 67.81 81 THR A N 1
ATOM 649 C CA . THR A 1 81 ? -4.163 2.765 11.990 1.00 67.81 81 THR A CA 1
ATOM 650 C C . THR A 1 81 ? -3.414 1.875 11.002 1.00 67.81 81 THR A C 1
ATOM 652 O O . THR A 1 81 ? -3.834 0.764 10.691 1.00 67.81 81 THR A O 1
ATOM 655 N N . VAL A 1 82 ? -2.266 2.362 10.528 1.00 71.38 82 VAL A N 1
ATOM 656 C CA . VAL A 1 82 ? -1.357 1.618 9.647 1.00 71.38 82 VAL A CA 1
ATOM 657 C C . VAL A 1 82 ? -0.220 1.045 10.493 1.00 71.38 82 VAL A C 1
ATOM 659 O O . VAL A 1 82 ? 0.518 1.808 11.117 1.00 71.38 82 VAL A O 1
ATOM 662 N N . HIS A 1 83 ? -0.063 -0.281 10.514 1.00 64.06 83 HIS A N 1
ATOM 663 C CA . HIS A 1 83 ? 0.971 -0.951 11.311 1.00 64.06 83 HIS A CA 1
ATOM 664 C C . HIS A 1 83 ? 2.161 -1.405 10.456 1.00 64.06 83 HIS A C 1
ATOM 666 O O . HIS A 1 83 ? 2.054 -2.341 9.661 1.00 64.06 83 HIS A O 1
ATOM 672 N N . GLY A 1 84 ? 3.316 -0.791 10.732 1.00 60.06 84 GLY A N 1
ATOM 673 C CA . GLY A 1 84 ? 4.648 -1.274 10.367 1.00 60.06 84 GLY A CA 1
ATOM 674 C C . GLY A 1 84 ? 5.072 -1.006 8.922 1.00 60.06 84 GLY A C 1
ATOM 675 O O . GLY A 1 84 ? 4.318 -1.247 7.984 1.00 60.06 84 GLY A O 1
ATOM 676 N N . PHE A 1 85 ? 6.324 -0.566 8.770 1.00 56.41 85 PHE A N 1
ATOM 677 C CA . PHE A 1 85 ? 7.125 -0.744 7.559 1.00 56.41 85 PHE A CA 1
ATOM 678 C C . PHE A 1 85 ? 7.979 -1.991 7.775 1.00 56.41 85 PHE A C 1
ATOM 680 O O . PHE A 1 85 ? 9.106 -1.900 8.248 1.00 56.41 85 PHE A O 1
ATOM 687 N N . HIS A 1 86 ? 7.404 -3.165 7.533 1.00 57.06 86 HIS A N 1
ATOM 688 C CA . HIS A 1 86 ? 8.153 -4.413 7.653 1.00 57.06 86 HIS A CA 1
ATOM 689 C C . HIS A 1 86 ? 8.895 -4.684 6.342 1.00 57.06 86 HIS A C 1
ATOM 691 O O . HIS A 1 86 ? 8.261 -4.857 5.294 1.00 57.06 86 HIS A O 1
ATOM 697 N N . ASP A 1 87 ? 10.224 -4.732 6.409 1.00 54.84 87 ASP A N 1
ATOM 698 C CA . ASP A 1 87 ? 11.064 -5.248 5.333 1.00 54.84 87 ASP A CA 1
ATOM 699 C C . ASP A 1 87 ? 11.003 -6.783 5.336 1.00 54.84 87 ASP A C 1
ATOM 701 O O . ASP A 1 87 ? 11.229 -7.437 6.357 1.00 54.84 87 ASP A O 1
ATOM 705 N N . GLU A 1 88 ? 10.674 -7.390 4.194 1.00 47.41 88 GLU A N 1
ATOM 706 C CA . GLU A 1 88 ? 10.733 -8.850 4.064 1.00 47.41 88 GLU A CA 1
ATOM 707 C C . GLU A 1 88 ? 12.204 -9.315 4.004 1.00 47.41 88 GLU A C 1
ATOM 709 O O . GLU A 1 88 ? 12.964 -8.846 3.152 1.00 47.41 88 GLU A O 1
ATOM 714 N N . PRO A 1 89 ? 12.623 -10.293 4.833 1.00 48.03 89 PRO A N 1
ATOM 715 C CA . PRO A 1 89 ? 14.033 -10.657 5.020 1.00 48.03 89 PRO A CA 1
ATOM 716 C C . PRO A 1 89 ? 14.689 -11.360 3.820 1.00 48.03 89 PRO A C 1
ATOM 718 O O . PRO A 1 89 ? 15.880 -11.671 3.871 1.00 48.03 89 PRO A O 1
ATOM 721 N N . LYS A 1 90 ? 13.962 -11.607 2.721 1.00 47.44 90 LYS A N 1
ATOM 722 C CA . LYS A 1 90 ? 14.436 -12.449 1.607 1.00 47.44 90 LYS A CA 1
ATOM 723 C C . LYS A 1 90 ? 15.685 -11.908 0.892 1.00 47.44 90 LYS A C 1
ATOM 725 O O . LYS A 1 90 ? 16.355 -12.685 0.223 1.00 47.44 90 LYS A O 1
ATOM 730 N N . HIS A 1 91 ? 16.050 -10.635 1.081 1.00 45.38 91 HIS A N 1
ATOM 731 C CA . HIS A 1 91 ? 17.258 -10.023 0.502 1.00 45.38 91 HIS A CA 1
ATOM 732 C C . HIS A 1 91 ? 18.194 -9.342 1.523 1.00 45.38 91 HIS A C 1
ATOM 734 O O . HIS A 1 91 ? 19.063 -8.559 1.134 1.00 45.38 91 HIS A O 1
ATOM 740 N N . MET A 1 92 ? 18.088 -9.659 2.822 1.00 43.12 92 MET A N 1
ATOM 741 C CA . MET A 1 92 ? 18.897 -9.011 3.874 1.00 43.12 92 MET A CA 1
ATOM 742 C C . MET A 1 92 ? 20.424 -9.123 3.627 1.00 43.12 92 MET A C 1
ATOM 744 O O . MET A 1 92 ? 21.180 -8.208 3.954 1.00 43.12 92 MET A O 1
ATOM 748 N N . LEU A 1 93 ? 20.878 -10.192 2.957 1.00 46.53 93 LEU A N 1
ATOM 749 C CA . LEU A 1 93 ? 22.293 -10.429 2.631 1.00 46.53 93 LEU A CA 1
ATOM 750 C C . LEU A 1 93 ? 22.859 -9.535 1.512 1.00 46.53 93 LEU A C 1
ATOM 752 O O . LEU A 1 93 ? 24.060 -9.261 1.517 1.00 46.53 93 LEU A O 1
ATOM 756 N N . GLN A 1 94 ? 22.042 -9.049 0.569 1.00 45.66 94 GLN A N 1
ATOM 757 C CA . GLN A 1 94 ? 22.533 -8.099 -0.444 1.00 45.66 94 GLN A CA 1
ATOM 758 C C . GLN A 1 94 ? 22.585 -6.668 0.100 1.00 45.66 94 GLN A C 1
ATOM 760 O O . GLN A 1 94 ? 23.478 -5.902 -0.264 1.00 45.66 94 GLN A O 1
ATOM 765 N N . PHE A 1 95 ? 21.684 -6.326 1.024 1.00 39.47 95 PHE A N 1
ATOM 766 C CA . PHE A 1 95 ? 21.611 -4.988 1.606 1.00 39.47 95 PHE A CA 1
ATOM 767 C C . PHE A 1 95 ? 22.783 -4.694 2.559 1.00 39.47 95 PHE A C 1
ATOM 769 O O . PHE A 1 95 ? 23.372 -3.615 2.492 1.00 39.47 95 PHE A O 1
ATOM 776 N N . TYR A 1 96 ? 23.212 -5.667 3.376 1.00 44.94 96 TYR A N 1
ATOM 777 C CA . TYR A 1 96 ? 24.346 -5.485 4.299 1.00 44.94 96 TYR A CA 1
ATOM 778 C C . TYR A 1 96 ? 25.698 -5.274 3.601 1.00 44.94 96 TYR A C 1
ATOM 780 O O . TYR A 1 96 ? 26.562 -4.600 4.152 1.00 44.94 96 TYR A O 1
ATOM 788 N N . ARG A 1 97 ? 25.889 -5.771 2.370 1.00 36.66 97 ARG A N 1
ATOM 789 C CA . ARG A 1 97 ? 27.110 -5.480 1.594 1.00 36.66 97 ARG A CA 1
ATOM 790 C C . ARG A 1 97 ? 27.181 -4.035 1.097 1.00 36.66 97 ARG A C 1
ATOM 792 O O . ARG A 1 97 ? 28.277 -3.550 0.844 1.00 36.66 97 ARG A O 1
ATOM 799 N N . PHE A 1 98 ? 26.043 -3.355 0.967 1.00 38.91 98 PHE A N 1
ATOM 800 C CA . PHE A 1 98 ? 25.975 -1.972 0.483 1.00 38.91 98 PHE A CA 1
ATOM 801 C C . PHE A 1 98 ? 25.809 -0.954 1.627 1.00 38.91 98 PHE A C 1
ATOM 803 O O . PHE A 1 98 ? 26.314 0.164 1.545 1.00 38.91 98 PHE A O 1
ATOM 810 N N . CYS A 1 99 ? 25.138 -1.339 2.719 1.00 34.50 99 CYS A N 1
ATOM 811 C CA . CYS A 1 99 ? 24.792 -0.448 3.832 1.00 34.50 99 CYS A CA 1
ATOM 812 C C . CYS A 1 99 ? 25.945 -0.175 4.821 1.00 34.50 99 CYS A C 1
ATOM 814 O O . CYS A 1 99 ? 25.870 0.790 5.581 1.00 34.50 99 CYS A O 1
ATOM 816 N N . SER A 1 100 ? 27.055 -0.923 4.769 1.00 36.12 100 SER A N 1
ATOM 817 C CA . SER A 1 100 ? 28.255 -0.617 5.572 1.00 36.12 100 SER A CA 1
ATOM 818 C C . SER A 1 100 ? 28.853 0.769 5.283 1.00 36.12 100 SER A C 1
ATOM 820 O O . SER A 1 100 ? 29.659 1.256 6.067 1.00 36.12 100 SER A O 1
ATOM 822 N N . ILE A 1 101 ? 28.467 1.420 4.178 1.00 46.44 101 ILE A N 1
ATOM 823 C CA . ILE A 1 101 ? 29.038 2.703 3.742 1.00 46.44 101 ILE A CA 1
ATOM 824 C C . ILE A 1 101 ? 28.176 3.918 4.156 1.00 46.44 101 ILE A C 1
ATOM 826 O O . ILE A 1 101 ? 28.668 5.042 4.119 1.00 46.44 101 ILE A O 1
ATOM 830 N N . GLN A 1 102 ? 26.917 3.755 4.594 1.00 40.41 102 GLN A N 1
ATOM 831 C CA . GLN A 1 102 ? 26.013 4.909 4.819 1.00 40.41 102 GLN A CA 1
ATOM 832 C C . GLN A 1 102 ? 25.188 4.894 6.118 1.00 40.41 102 GLN A C 1
ATOM 834 O O . GLN A 1 102 ? 24.252 5.682 6.267 1.00 40.41 102 GLN A O 1
ATOM 839 N N . LEU A 1 103 ? 25.540 4.070 7.105 1.00 43.66 103 LEU A N 1
ATOM 840 C CA . LEU A 1 103 ? 24.903 4.101 8.427 1.00 43.66 103 LEU A CA 1
ATOM 841 C C . LEU A 1 103 ? 25.408 5.277 9.284 1.00 43.66 103 LEU A C 1
ATOM 843 O O . LEU A 1 103 ? 26.090 5.098 10.288 1.00 43.66 103 LEU A O 1
ATOM 847 N N . VAL A 1 104 ? 25.020 6.504 8.924 1.00 40.03 104 VAL A N 1
ATOM 848 C CA . VAL A 1 104 ? 25.008 7.635 9.862 1.00 40.03 104 VAL A CA 1
ATOM 849 C C . VAL A 1 104 ? 23.655 8.343 9.801 1.00 40.03 104 VAL A C 1
ATOM 851 O O . VAL A 1 104 ? 23.392 9.174 8.940 1.00 40.03 104 VAL A O 1
ATOM 854 N N . LYS A 1 105 ? 22.829 7.994 10.797 1.00 44.56 105 LYS A N 1
ATOM 855 C CA . LYS A 1 105 ? 21.786 8.800 11.454 1.00 44.56 105 LYS A CA 1
ATOM 856 C C . LYS A 1 105 ? 20.750 9.488 10.551 1.00 44.56 105 LYS A C 1
ATOM 858 O O . LYS A 1 105 ? 20.999 10.572 10.039 1.00 44.56 105 LYS A O 1
ATOM 863 N N . LYS A 1 106 ? 19.508 8.982 10.567 1.00 33.94 106 LYS A N 1
ATOM 864 C CA . LYS A 1 106 ? 18.307 9.842 10.622 1.00 33.94 106 LYS A CA 1
ATOM 865 C C . LYS A 1 106 ? 17.059 9.100 11.125 1.00 33.94 106 LYS A C 1
ATOM 867 O O . LYS A 1 106 ? 16.488 8.268 10.435 1.00 33.94 106 LYS A O 1
ATOM 872 N N . SER A 1 107 ? 16.676 9.489 12.341 1.00 33.75 107 SER A N 1
ATOM 873 C CA . SER A 1 107 ? 15.320 9.835 12.787 1.00 33.75 107 SER A CA 1
ATOM 874 C C . SER A 1 107 ? 14.174 8.833 12.588 1.00 33.75 107 SER A C 1
ATOM 876 O O . SER A 1 107 ? 13.598 8.711 11.513 1.00 33.75 107 SER A O 1
ATOM 878 N N . SER A 1 108 ? 13.759 8.264 13.723 1.00 34.22 108 SER A N 1
ATOM 879 C CA . SER A 1 108 ? 12.357 8.159 14.155 1.00 34.22 108 SER A CA 1
ATOM 880 C C . SER A 1 108 ? 11.362 7.582 13.139 1.00 34.22 108 SER A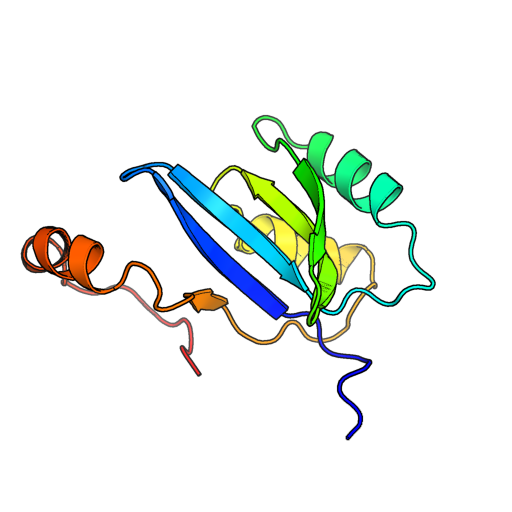 C 1
ATOM 882 O O . SER A 1 108 ? 10.371 8.211 12.780 1.00 34.22 108 SER A O 1
ATOM 884 N N . CYS A 1 109 ? 11.587 6.347 12.713 1.00 29.89 109 CYS A N 1
ATOM 885 C CA . CYS A 1 109 ? 10.495 5.429 12.407 1.00 29.89 109 CYS A CA 1
ATOM 886 C C . CYS A 1 109 ? 10.699 4.234 13.326 1.00 29.89 109 CYS A C 1
ATOM 888 O O . CYS A 1 109 ? 11.771 3.636 13.322 1.00 29.89 109 CYS A O 1
ATOM 890 N N . VAL A 1 110 ? 9.716 3.961 14.180 1.00 29.59 110 VAL A N 1
ATOM 891 C CA . VAL A 1 110 ? 9.745 2.791 15.053 1.00 29.59 110 VAL A CA 1
ATOM 892 C C . VAL A 1 110 ? 9.625 1.570 14.145 1.00 29.59 110 VAL A C 1
ATOM 894 O O . VAL A 1 110 ? 8.571 1.326 13.561 1.00 29.59 110 VAL A O 1
ATOM 897 N N . TYR A 1 111 ? 10.743 0.870 13.973 1.00 31.30 111 TYR A N 1
ATOM 898 C CA . TYR A 1 111 ? 10.789 -0.481 13.434 1.00 31.30 111 TYR A CA 1
ATOM 899 C C . TYR A 1 111 ? 10.383 -1.401 14.590 1.00 31.30 111 TYR A C 1
ATOM 901 O O . TYR A 1 111 ? 11.182 -1.648 15.491 1.00 31.30 111 TYR A O 1
ATOM 909 N N . LEU A 1 112 ? 9.107 -1.784 14.617 1.00 30.25 112 LEU A N 1
ATOM 910 C CA . LEU A 1 112 ? 8.593 -2.903 15.405 1.00 30.25 112 LEU A CA 1
ATOM 911 C C . LEU A 1 112 ? 8.389 -4.067 14.451 1.00 30.25 112 LEU A C 1
ATOM 913 O O . LEU A 1 112 ? 7.760 -3.796 13.398 1.00 30.25 112 LEU A O 1
#

Secondary structure (DSSP, 8-state):
----SPEEEEEEEEETTEEEEEEE---TTS-HHHHHHHHTTSTT--EEEEEETTTEEEEEEES--HHHHHHHHHHTTS-S-EEEEEEPGGGHHHHHHHHTTT----------

Organism: Mus spicilegus (NCBI:txid10103)

InterPro domains:
  IPR001950 SUI1 domain [PF01253] (4-77)
  IPR001950 SUI1 domain [PS50296] (7-77)
  IPR005874 Eukaryotic translation initiation factor SUI1 [cd11566] (5-84)
  IPR036877 SUI1 domain superfamily [SSF55159] (2-78)

Radius of gyration: 14.78 Å; chains: 1; bounding box: 44×28×27 Å

Foldseek 3Di:
DDPQAEWEWEWEAPDPPKIKIKIFNQHPPDDVVVVQVVQVVDPPWHWDWDQDPVGGTIIMIIDPCVVVVVVVCVVVVSHPDYDAHHYDCPCVPVVVVVCVVPPDDDDDDDHD

Sequence (112 aa):
QGTEDYIHIRIQQRDGRQTLIAVQGVADSYDKKKLVKAFRKKPACNGRVIDHPKYREVTQLQGDQRKSVCQFLLEASITKTVHGFHDEPKHMLQFYRFCSIQLVKKSSCVYL

=== Feature glossary ===
Key to the feature types in this record:

pLDDT. pLDDT is the predicted lDDT-Cα score: AlphaFold's confidence that the local environment of each residue (all inter-atomic distances within 15 Å) is correctly placed. It is a per-residue number between 0 and 10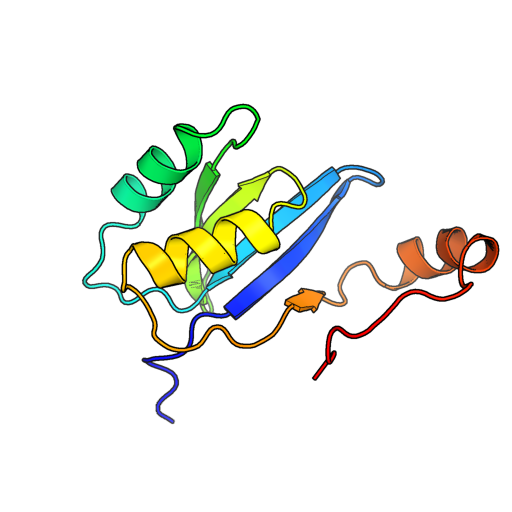0, with higher meaning more reliable.

Radius of gyration, Cα contacts, bounding box. The geometric summary reports three shape descriptors. Rg (radius of gyration) measures how spread out the Cα atoms are about their centre of mass; compact globular proteins have small Rg, elongated or unfolded ones large. Cα contacts (<8 Å, |i−j|>4) count long-range residue pairs in spatial proximity — high for tightly packed folds, near zero for rods or random coil. The bounding-box extents give the protein's footprint along x, y, z in Å.

Backbone torsions (φ/ψ). Backbone dihedral angles. Every residue except chain termini has a φ (preceding-C → N → Cα → C) and a ψ (N → Cα → C → next-N). They are reported in degrees following the IUPAC sign convention. Secondary structure is essentially a statement about which (φ, ψ) basin each residue occupies.

Contact-map, Ramachandran, and PAE plots. Plot images: a contact map (which residues are close in 3D, as an N×N binary image), a Ramachandran scatter (backbone torsion angles, revealing secondary-structure composition at a glance), and — for AlphaFold structures — a PAE heatmap (pairwise prediction confidence).

Predicted aligned error. Predicted Aligned Error (PAE) is an AlphaFold confidence matrix: entry (i, j) is the expected error in the position of residue j, in ångströms, when the prediction is superimposed on the true structure at residue i. Low PAE within a block of residues means that block is internally rigid and well-predicted; high PAE between two blocks means their relative placement is uncertain even if each block individually is confident.

Secondary structure (3-state, P-SEA). Three-state secondary structure (P-SEA) collapses the eight DSSP classes into helix (a), strand (b), and coil (c). P-SEA assigns these from Cα geometr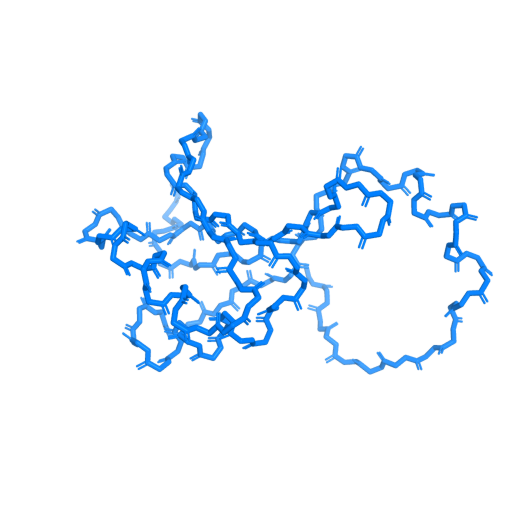y alone — distances and angles — without requiring backbone oxygens, so it works on any Cα trace.

Solvent-accessible surface area. Solvent-accessible surface area (SASA) is the area in Å² traced out by the centre of a 1.4 Å probe sphere (a water molecule) rolled over the protein's van der Waals surface (Shrake–Rupley / Lee–Richards construction). Buried residues have near-zero SASA; fully exposed residues can exceed 200 Å². The total SASA scales roughly with the number of surface residues.

Foldseek 3Di. The Foldseek 3Di string encodes local tertiary geometry as a 20-letter alphabet — one character per residue — derived from the relative positions of nearby Cα atoms. Unlike the amino-acid sequence, 3Di is a direct function of the 3D structure, so two proteins with the same fold have similar 3Di strings even at low sequence identity.

B-factor. For experimental (PDB) structures, the B-factor (temperature factor) quantifies the positional spread of each atom in the crystal — a combination of thermal vibration and static disorder — in units of Å². High B-factors mark flexible loops or poorly resolved regions; low B-factors mark the rigid, well-ordered core.

mmCIF coordinates. The mmCIF block holds the 3D Cartesian coordinates of each backbone atom (N, Cα, C, O) in ångströms. mmCIF is the PDB's canonical archive format — a tagged-loop text representation of the atomic model.

InterPro / GO / CATH / organism. Functional annotations link the protein to curated databases. InterPro entries identify conserved domains and families by matching the sequence against member-database signatures (Pfam, PROSITE, CDD, …). Gene Ontology (GO) terms describe molecular function, biological process, and cellular component in a controlled vocabulary. CATH places the structure in a hierarchical fold classification (Class/Architecture/Topology/Homologous-superfamily). The organism is the source species.

Rendered structure images. Structure images are PyMOL renders from six orthogonal camera directions. Cartoon representation draws helices as coils and strands as arrows; sticks shows the backbone as bonds; surface shows the solvent-excluded envelope. Rainbow coloring maps sequence position to hue (blue→red, N→C); chain coloring assigns a distinct color per polypeptide.

Sequence. This is the polypeptide sequence — one letter per residue, N-terminus first. Length ranges from a few dozen residues for small domains to over a thousand for large multi-domain proteins.

Secondary structure (8-state, DSSP). The SS8 string is DSSP's per-residue secondary-structure call. α-helix (H) means an i→i+4 H-bond ladder; β-strand (E) means the residue participates in a β-sheet; 3₁₀ (G) and π (I) are tighter and wider helices; T/S are turns/bends; '-' is loop.

Nearest PDB structures. Structural nearest neighbors (via Foldseek easy-search vs the PDB). Reported per hit: target PDB id, E-value, and alignment TM-score. A TM-score above ~0.5 is the conventional threshold for 'sa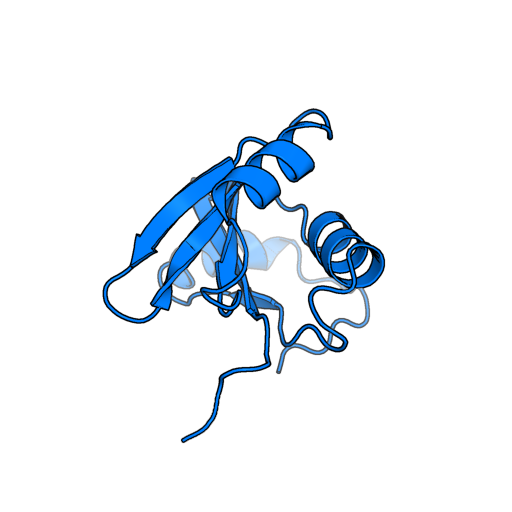me fold'.